Protein AF-0000000067791972 (afdb_homodimer)

InterPro domains:
  IPR014944 Toxin SymE-like [PF08845] (19-69)

Sequence (148 aa):
MAAHDSTSRNTVNKATKTERYYTVGYAPHNGRPNPPSAINLKGRWLEESGFMTGMPITVTVERGRIVIETEINLMAAHDSTSRNTVNKATKTERYYTVGYAPHNGRPNPPSAINLKGRWLEESGFMTGMPITVTVERGRIVIETEINL

Radius of gyration: 20.67 Å; Cα contacts (8 Å, |Δi|>4): 279; chains: 2; bounding box: 33×70×71 Å

Foldseek 3Di:
DPPPPCVVCCVVVPVPDDDDDDDWDFDDDVPDPDGDTHDDDDDPVCVVVPNDPPFDWDWDDDVVDIDIGGPPPD/DPPPPCVVCCVVVPVPDDDDDDDWDFDDDVPDPPGDTHDDDDDPVCVVVPNDPPFDWDWDDDVVDIDIGGPPPD

Structure (mmCIF, N/CA/C/O backbone):
data_AF-0000000067791972-model_v1
#
loop_
_entity.id
_entity.type
_entity.pdbx_description
1 polymer 'Toxin SymE-like domain-containing protein'
#
loop_
_atom_site.group_PDB
_atom_site.id
_atom_site.type_symbol
_atom_site.label_atom_id
_atom_site.label_alt_id
_atom_site.label_comp_id
_atom_site.label_asym_id
_atom_site.label_entity_id
_atom_site.label_seq_id
_atom_site.pdbx_PDB_ins_code
_atom_site.Cartn_x
_atom_site.Cartn_y
_atom_site.Cartn_z
_atom_site.occupancy
_atom_site.B_iso_or_equiv
_atom_site.auth_seq_id
_atom_site.auth_comp_id
_atom_site.auth_asym_id
_atom_site.auth_atom_id
_atom_site.pdbx_PDB_model_num
ATOM 1 N N . MET A 1 1 ? -22.953 -11.672 -50.5 1 32.06 1 MET A N 1
ATOM 2 C CA . MET A 1 1 ? -22.062 -10.711 -49.844 1 32.06 1 MET A CA 1
ATOM 3 C C . MET A 1 1 ? -22.172 -10.82 -48.312 1 32.06 1 MET A C 1
ATOM 5 O O . MET A 1 1 ? -22.984 -10.133 -47.688 1 32.06 1 MET A O 1
ATOM 9 N N . ALA A 1 2 ? -22.266 -11.992 -47.75 1 48.81 2 ALA A N 1
ATOM 10 C CA . ALA A 1 2 ? -22.484 -12.141 -46.312 1 48.81 2 ALA A CA 1
ATOM 11 C C . ALA A 1 2 ? -21.375 -11.469 -45.531 1 48.81 2 ALA A C 1
ATOM 13 O O . ALA A 1 2 ? -20.188 -11.797 -45.688 1 48.81 2 ALA A O 1
ATOM 14 N N . ALA A 1 3 ? -21.453 -10.156 -45.375 1 43.88 3 ALA A N 1
ATOM 15 C CA . ALA A 1 3 ? -20.609 -9.289 -44.562 1 43.88 3 ALA A CA 1
ATOM 16 C C . ALA A 1 3 ? -20.5 -9.836 -43.156 1 43.88 3 ALA A C 1
ATOM 18 O O . ALA A 1 3 ? -21.5 -10 -42.438 1 43.88 3 ALA A O 1
ATOM 19 N N . HIS A 1 4 ? -19.797 -10.945 -43.031 1 41.94 4 HIS A N 1
ATOM 20 C CA . HIS A 1 4 ? -19.391 -11.453 -41.719 1 41.94 4 HIS A CA 1
ATOM 21 C C . HIS A 1 4 ? -18.797 -10.344 -40.844 1 41.94 4 HIS A C 1
ATOM 23 O O . HIS A 1 4 ? -17.812 -9.703 -41.25 1 41.94 4 HIS A O 1
ATOM 29 N N . ASP A 1 5 ? -19.672 -9.453 -40.406 1 45.41 5 ASP A N 1
ATOM 30 C CA . ASP A 1 5 ? -19.266 -8.477 -39.406 1 45.41 5 ASP A CA 1
ATOM 31 C C . ASP A 1 5 ? -18.438 -9.133 -38.281 1 45.41 5 ASP A C 1
ATOM 33 O O . ASP A 1 5 ? -18.891 -10.094 -37.656 1 45.41 5 ASP A O 1
ATOM 37 N N . SER A 1 6 ? -17.172 -9.43 -38.594 1 47.38 6 SER A N 1
ATOM 38 C CA . SER A 1 6 ? -16.188 -9.75 -37.562 1 47.38 6 SER A CA 1
ATOM 39 C C . SER A 1 6 ? -16.328 -8.836 -36.344 1 47.38 6 SER A C 1
ATOM 41 O O . SER A 1 6 ? -15.938 -7.664 -36.406 1 47.38 6 SER A O 1
ATOM 43 N N . THR A 1 7 ? -17.562 -8.672 -35.812 1 46.44 7 THR A N 1
ATOM 44 C CA . THR A 1 7 ? -17.641 -7.93 -34.562 1 46.44 7 THR A CA 1
ATOM 45 C C . THR A 1 7 ? -16.5 -8.344 -33.625 1 46.44 7 THR A C 1
ATOM 47 O O . THR A 1 7 ? -16.391 -9.516 -33.281 1 46.44 7 THR A O 1
ATOM 50 N N . SER A 1 8 ? -15.273 -7.941 -33.969 1 47.5 8 SER A N 1
ATOM 51 C CA . SER A 1 8 ? -14.156 -8.039 -33.031 1 47.5 8 SER A CA 1
ATOM 52 C C . SER A 1 8 ? -14.594 -7.691 -31.609 1 47.5 8 SER A 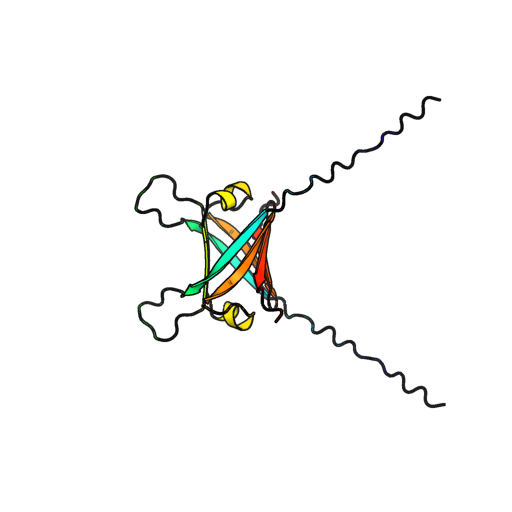C 1
ATOM 54 O O . SER A 1 8 ? -14.953 -6.551 -31.328 1 47.5 8 SER A O 1
ATOM 56 N N . ARG A 1 9 ? -15.359 -8.516 -31.016 1 42.19 9 ARG A N 1
ATOM 57 C CA . ARG A 1 9 ? -15.609 -8.398 -29.594 1 42.19 9 ARG A CA 1
ATOM 58 C C . ARG A 1 9 ? -14.336 -8.023 -28.828 1 42.19 9 ARG A C 1
ATOM 60 O O . ARG A 1 9 ? -13.367 -8.789 -28.828 1 42.19 9 ARG A O 1
ATOM 67 N N . ASN A 1 10 ? -13.773 -6.883 -29.078 1 42.34 10 ASN A N 1
ATOM 68 C CA . ASN A 1 10 ? -12.789 -6.402 -28.109 1 42.34 10 ASN A CA 1
ATOM 69 C C . ASN A 1 10 ? -13.211 -6.699 -26.672 1 42.34 10 ASN A C 1
ATOM 71 O O . ASN A 1 10 ? -14.07 -6.02 -26.125 1 42.34 10 ASN A O 1
ATOM 75 N N . THR A 1 11 ? -13.516 -7.941 -26.375 1 43.94 11 THR A N 1
ATOM 76 C CA . THR A 1 11 ? -13.625 -8.258 -24.953 1 43.94 11 THR A CA 1
ATOM 77 C C . THR A 1 11 ? -12.641 -7.418 -24.141 1 43.94 11 THR A C 1
ATOM 79 O O . THR A 1 11 ? -11.43 -7.531 -24.312 1 43.94 11 THR A O 1
ATOM 82 N N . VAL A 1 12 ? -12.82 -6.094 -24.219 1 46 12 VAL A N 1
ATOM 83 C CA . VAL A 1 12 ? -12.109 -5.324 -23.203 1 46 12 VAL A CA 1
ATOM 84 C C . VAL A 1 12 ? -11.977 -6.148 -21.922 1 46 12 VAL A C 1
ATOM 86 O O . VAL A 1 12 ? -12.977 -6.668 -21.406 1 46 12 VAL A O 1
ATOM 89 N N . ASN A 1 13 ? -11.109 -7.105 -21.859 1 49.03 13 ASN A N 1
ATOM 90 C CA . ASN A 1 13 ? -10.727 -7.699 -20.578 1 49.03 13 ASN A CA 1
ATOM 91 C C . ASN A 1 13 ? -11 -6.754 -19.422 1 49.03 13 ASN A C 1
ATOM 93 O O . ASN A 1 13 ? -10.398 -5.684 -19.328 1 49.03 13 ASN A O 1
ATOM 97 N N . LYS A 1 14 ? -12.312 -6.488 -19.25 1 55.28 14 LYS A N 1
ATOM 98 C CA . LYS A 1 14 ? -12.719 -5.715 -18.078 1 55.28 14 LYS A CA 1
ATOM 99 C C . LYS A 1 14 ? -11.844 -6.055 -16.859 1 55.28 14 LYS A C 1
ATOM 101 O O . LYS A 1 14 ? -11.914 -7.168 -16.344 1 55.28 14 LYS A O 1
ATOM 106 N N . ALA A 1 15 ? -10.727 -5.543 -16.891 1 63.03 15 ALA A N 1
ATOM 107 C CA . ALA A 1 15 ? -9.914 -5.699 -15.688 1 63.03 15 ALA A CA 1
ATOM 108 C C . ALA A 1 15 ? -10.766 -5.59 -14.422 1 63.03 15 ALA A C 1
ATOM 110 O O . ALA A 1 15 ? -11.5 -4.617 -14.242 1 63.03 15 ALA A O 1
ATOM 111 N N . THR A 1 16 ? -11.25 -6.711 -13.914 1 81.88 16 THR A N 1
ATOM 112 C CA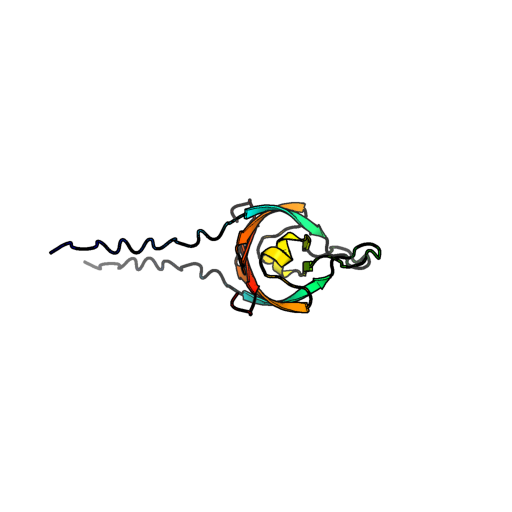 . THR A 1 16 ? -12.047 -6.785 -12.695 1 81.88 16 THR A CA 1
ATOM 113 C C . THR A 1 16 ? -11.414 -5.949 -11.586 1 81.88 16 THR A C 1
ATOM 115 O O . THR A 1 16 ? -10.258 -6.168 -11.219 1 81.88 16 THR A O 1
ATOM 118 N N . LYS A 1 17 ? -11.859 -4.75 -11.547 1 89.81 17 LYS A N 1
ATOM 119 C CA . LYS A 1 17 ? -11.445 -3.809 -10.508 1 89.81 17 LYS A CA 1
ATOM 120 C C . LYS A 1 17 ? -12.203 -4.059 -9.211 1 89.81 17 LYS A C 1
ATOM 122 O O . LYS A 1 17 ? -13.438 -4.16 -9.211 1 89.81 17 LYS A O 1
ATOM 127 N N . THR A 1 18 ? -11.453 -4.379 -8.18 1 95.31 18 THR A N 1
ATOM 128 C CA . THR A 1 18 ? -12.062 -4.547 -6.863 1 95.31 18 THR A CA 1
ATOM 129 C C . THR A 1 18 ? -11.617 -3.434 -5.914 1 95.31 18 THR A C 1
ATOM 131 O O . THR A 1 18 ? -10.484 -2.965 -5.992 1 95.31 18 THR A O 1
ATOM 134 N N . GLU A 1 19 ? -12.594 -3.066 -5.086 1 95.56 19 GLU A N 1
ATOM 135 C CA . GLU A 1 19 ? -12.297 -2.031 -4.102 1 95.56 19 GLU A CA 1
ATOM 136 C C . GLU A 1 19 ? -12.234 -2.611 -2.691 1 95.56 19 GLU A C 1
ATOM 138 O O . GLU A 1 19 ? -13.031 -3.486 -2.34 1 95.56 19 GLU A O 1
ATOM 143 N N . ARG A 1 20 ? -11.312 -2.146 -1.942 1 95.75 20 ARG A N 1
ATOM 144 C CA . ARG A 1 20 ? -11.148 -2.514 -0.539 1 95.75 20 ARG A CA 1
ATOM 145 C C . ARG A 1 20 ? -10.93 -1.278 0.328 1 95.75 20 ARG A C 1
ATOM 147 O O . ARG A 1 20 ? -10.484 -0.241 -0.164 1 95.75 20 ARG A O 1
ATOM 154 N N . TYR A 1 21 ? -11.281 -1.49 1.646 1 96 21 TYR A N 1
ATOM 155 C CA . TYR A 1 21 ? -11.18 -0.366 2.572 1 96 21 TYR A CA 1
ATOM 156 C C . TYR A 1 21 ? -10.203 -0.673 3.699 1 96 21 TYR A C 1
ATOM 158 O O . TYR A 1 21 ? -10.32 -1.699 4.371 1 96 21 TYR A O 1
ATOM 166 N N . TYR A 1 22 ? -9.305 0.256 3.832 1 96.69 22 TYR A N 1
ATOM 167 C CA . TYR A 1 22 ? -8.297 0.127 4.879 1 96.69 22 TYR A CA 1
ATOM 168 C C . TYR A 1 22 ? -8.211 1.402 5.707 1 96.69 22 TYR A C 1
ATOM 170 O O . TYR A 1 22 ? -8.883 2.393 5.41 1 96.69 22 TYR A O 1
ATOM 178 N N . THR A 1 23 ? -7.461 1.317 6.793 1 96.38 23 THR A N 1
ATOM 179 C CA . THR A 1 23 ? -7.121 2.465 7.629 1 96.38 23 THR A CA 1
ATOM 180 C C . THR A 1 23 ? -5.609 2.633 7.727 1 96.38 23 THR A C 1
ATOM 182 O O . THR A 1 23 ? -4.879 1.652 7.891 1 96.38 23 THR A O 1
ATOM 185 N N . VAL A 1 24 ? -5.23 3.857 7.574 1 96.44 24 VAL A N 1
ATOM 186 C CA . VAL A 1 24 ? -3.809 4.129 7.75 1 96.44 24 VAL A CA 1
ATOM 187 C C .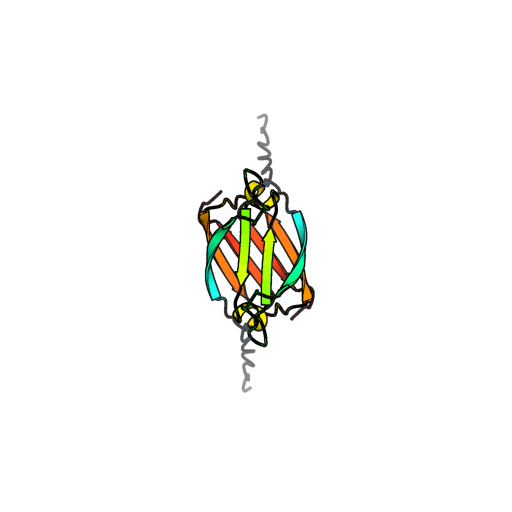 VAL A 1 24 ? -3.4 3.852 9.195 1 96.44 24 VAL A C 1
ATOM 189 O O . VAL A 1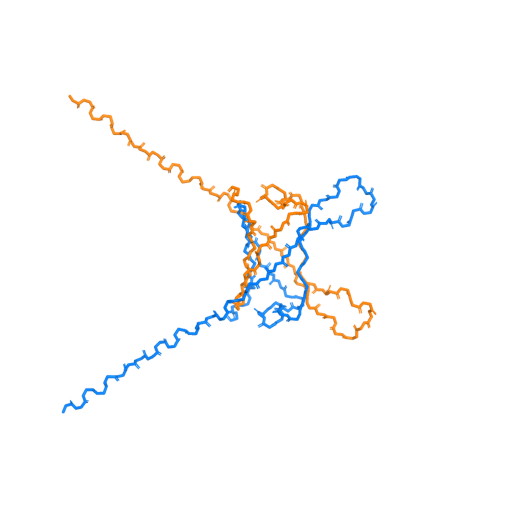 24 ? -4.035 4.344 10.133 1 96.44 24 VAL A O 1
ATOM 192 N N . GLY A 1 25 ? -2.432 3.021 9.336 1 94.38 25 GLY A N 1
ATOM 193 C CA . GLY A 1 25 ? -1.992 2.656 10.672 1 94.38 25 GLY A CA 1
ATOM 194 C C . GLY A 1 25 ? -0.716 3.359 11.094 1 94.38 25 GLY A C 1
ATOM 195 O O . GLY A 1 25 ? -0.313 4.348 10.484 1 94.38 25 GLY A O 1
ATOM 196 N N . TYR A 1 26 ? -0.191 2.809 12.242 1 90.44 26 TYR A N 1
ATOM 197 C CA . TYR A 1 26 ? 1.072 3.277 12.797 1 90.44 26 TYR A CA 1
ATOM 198 C C . TYR A 1 26 ? 2.223 2.367 12.391 1 90.44 26 TYR A C 1
ATOM 200 O O . TYR A 1 26 ? 2.074 1.143 12.359 1 90.44 26 TYR A O 1
ATOM 208 N N . ALA A 1 27 ? 3.275 3.031 11.961 1 85.12 27 ALA A N 1
ATOM 209 C CA . ALA A 1 27 ? 4.488 2.236 11.797 1 85.12 27 ALA A CA 1
ATOM 210 C C . ALA A 1 27 ? 5.105 1.9 13.156 1 85.12 27 ALA A C 1
ATOM 212 O O . ALA A 1 27 ? 5.25 2.775 14.016 1 85.12 27 ALA A O 1
ATOM 213 N N . PRO A 1 28 ? 5.238 0.633 13.438 1 76.88 28 PRO A N 1
ATOM 214 C CA . PRO A 1 28 ? 5.887 0.306 14.711 1 76.88 28 PRO A CA 1
ATOM 215 C C . PRO A 1 28 ? 7.277 0.922 14.844 1 76.88 28 PRO A C 1
ATOM 217 O O . PRO A 1 28 ? 8.062 0.888 13.891 1 76.88 28 PRO A O 1
ATOM 220 N N . HIS A 1 29 ? 7.465 1.947 15.75 1 76.88 29 HIS A N 1
ATOM 221 C CA . HIS A 1 29 ? 8.766 2.596 15.906 1 76.88 29 HIS A CA 1
ATOM 222 C C . HIS A 1 29 ? 9.328 2.361 17.312 1 76.88 29 HIS A C 1
ATOM 224 O O . HIS A 1 29 ? 9.625 3.316 18.031 1 76.88 29 HIS A O 1
ATOM 230 N N . ASN A 1 30 ? 9.492 1.184 17.609 1 74.19 30 ASN A N 1
ATOM 231 C CA . ASN A 1 30 ? 10.203 0.793 18.828 1 74.19 30 ASN A CA 1
ATOM 232 C C . ASN A 1 30 ? 9.984 1.795 19.953 1 74.19 30 ASN A C 1
ATOM 234 O O . ASN A 1 30 ? 10.922 2.162 20.656 1 74.19 30 ASN A O 1
ATOM 238 N N . GLY A 1 31 ? 8.852 2.332 20.094 1 67.69 31 GLY A N 1
ATOM 239 C CA . GLY A 1 31 ? 8.562 3.158 21.25 1 67.69 31 GLY A CA 1
ATOM 240 C C . GLY A 1 31 ? 8.82 4.633 21.016 1 67.69 31 GLY A C 1
ATOM 241 O O . GLY A 1 31 ? 8.547 5.465 21.875 1 67.69 31 GLY A O 1
ATOM 242 N N . ARG A 1 32 ? 9.547 4.898 19.859 1 74.44 32 ARG A N 1
ATOM 243 C CA . ARG A 1 32 ? 9.773 6.32 19.641 1 74.44 32 ARG A CA 1
ATOM 244 C C . ARG A 1 32 ? 8.453 7.066 19.484 1 74.44 32 ARG A C 1
ATOM 246 O O . ARG A 1 32 ? 7.469 6.504 19 1 74.44 32 ARG A O 1
ATOM 253 N N . PRO A 1 33 ? 8.539 8.375 20.172 1 77.5 33 PRO A N 1
ATOM 254 C CA . PRO A 1 33 ? 7.312 9.164 20.062 1 77.5 33 PRO A CA 1
ATOM 255 C C . PRO A 1 33 ? 7 9.594 18.641 1 77.5 33 PRO A C 1
ATOM 257 O O . PRO A 1 33 ? 7.918 9.758 17.828 1 77.5 33 PRO A O 1
ATOM 260 N N . ASN A 1 34 ? 5.871 9.422 18.141 1 82.69 34 ASN A N 1
ATOM 261 C CA . ASN A 1 34 ? 5.352 9.914 16.875 1 82.69 34 ASN A CA 1
ATOM 262 C C . ASN A 1 34 ? 5.613 8.93 15.734 1 82.69 34 ASN A C 1
ATOM 264 O O . ASN A 1 34 ? 6.355 9.234 14.797 1 82.69 34 ASN A O 1
ATOM 268 N N . PRO A 1 35 ? 5.262 7.828 15.93 1 85.5 35 PRO A N 1
ATOM 269 C CA . PRO A 1 35 ? 5.445 6.848 14.859 1 85.5 35 PRO A CA 1
ATOM 270 C C . PRO A 1 35 ? 4.906 7.332 13.516 1 85.5 35 PRO A C 1
ATOM 272 O O . PRO A 1 35 ? 3.887 8.023 13.469 1 85.5 35 PRO A O 1
ATOM 275 N N . PRO A 1 36 ? 5.648 7.156 12.453 1 90.62 36 PRO A N 1
ATOM 276 C CA . PRO A 1 36 ? 5.137 7.559 11.141 1 90.62 36 PRO A CA 1
ATOM 277 C C . PRO A 1 36 ? 3.91 6.754 10.711 1 90.62 36 PRO A C 1
ATOM 279 O O . PRO A 1 36 ? 3.602 5.723 11.32 1 90.62 36 PRO A O 1
ATOM 282 N N . SER A 1 37 ? 3.182 7.332 9.797 1 95.25 37 SER A N 1
ATOM 283 C CA . SER A 1 37 ? 2.053 6.625 9.203 1 95.25 37 SER A CA 1
ATOM 284 C C . S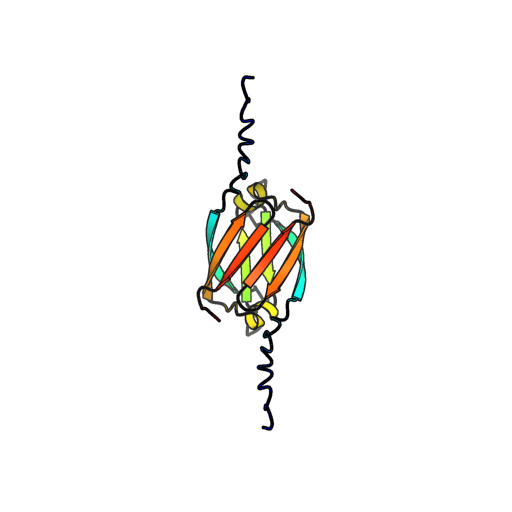ER A 1 37 ? 2.514 5.391 8.438 1 95.25 37 SER A C 1
ATOM 286 O O . SER A 1 37 ? 3.633 5.352 7.926 1 95.25 37 SER A O 1
ATOM 288 N N . ALA A 1 38 ? 1.719 4.402 8.469 1 96.38 38 ALA A N 1
ATOM 289 C CA . ALA A 1 38 ? 2.002 3.16 7.75 1 96.38 38 ALA A CA 1
ATOM 290 C C . ALA A 1 38 ? 0.747 2.623 7.066 1 96.38 38 ALA A C 1
ATOM 292 O O . ALA A 1 38 ? -0.356 2.729 7.609 1 96.38 38 ALA A O 1
ATOM 293 N N . ILE A 1 39 ? 0.929 2.088 5.875 1 96.88 39 ILE A N 1
ATOM 294 C CA . ILE A 1 39 ? -0.137 1.383 5.172 1 96.88 39 ILE A CA 1
ATOM 295 C C . ILE A 1 39 ? 0.257 -0.078 4.969 1 96.88 39 ILE A C 1
ATOM 297 O O . ILE A 1 39 ? 1.268 -0.373 4.324 1 96.88 39 ILE A O 1
ATOM 301 N N . ASN A 1 40 ? -0.496 -0.932 5.504 1 95.94 40 ASN A N 1
ATOM 302 C CA . ASN A 1 40 ? -0.236 -2.365 5.414 1 95.94 40 ASN A CA 1
ATOM 303 C C . ASN A 1 40 ? -1.322 -3.082 4.617 1 95.94 40 ASN A C 1
ATOM 305 O O . ASN A 1 40 ? -2.455 -3.215 5.082 1 95.94 40 ASN A O 1
ATOM 309 N N . LEU A 1 41 ? -0.948 -3.525 3.479 1 96.69 41 LEU A N 1
ATOM 310 C CA . LEU A 1 41 ? -1.847 -4.316 2.646 1 96.69 41 LEU A CA 1
ATOM 311 C C . LEU A 1 41 ? -1.49 -5.797 2.715 1 96.69 41 LEU A C 1
ATOM 313 O O . LEU A 1 41 ? -0.363 -6.184 2.4 1 96.69 41 LEU A O 1
ATOM 317 N N . LYS A 1 42 ? -2.436 -6.465 3.289 1 93.69 42 LYS A N 1
ATOM 318 C CA . LYS A 1 42 ? -2.191 -7.895 3.445 1 93.69 42 LYS A CA 1
ATOM 319 C C . LYS A 1 42 ? -3.416 -8.711 3.033 1 93.69 42 LYS A C 1
ATOM 321 O O . LYS A 1 42 ? -4.539 -8.391 3.43 1 93.69 42 LYS A O 1
ATOM 326 N N . GLY A 1 43 ? -3.156 -9.68 2.301 1 92.44 43 GLY A N 1
ATOM 327 C CA . GLY A 1 43 ? -4.219 -10.578 1.881 1 92.44 43 GLY A CA 1
ATOM 328 C C . GLY A 1 43 ? -3.848 -11.414 0.671 1 92.44 43 GLY A C 1
ATOM 329 O O . GLY A 1 43 ? -2.936 -11.062 -0.078 1 92.44 43 GLY A O 1
ATOM 330 N N . ARG A 1 44 ? -4.562 -12.438 0.417 1 91.56 44 ARG A N 1
ATOM 331 C CA . ARG A 1 44 ? -4.32 -13.336 -0.708 1 91.56 44 ARG A CA 1
ATOM 332 C C . ARG A 1 44 ? -4.59 -12.641 -2.035 1 91.56 44 ARG A C 1
ATOM 334 O O . ARG A 1 44 ? -3.992 -12.977 -3.057 1 91.56 44 ARG A O 1
ATOM 341 N N . TRP A 1 45 ? -5.457 -11.664 -1.935 1 94.81 45 TRP A N 1
ATOM 342 C CA . TRP A 1 45 ? -5.828 -10.93 -3.139 1 94.81 45 TRP A CA 1
ATOM 343 C C . TRP A 1 45 ? -4.609 -10.266 -3.77 1 94.81 45 TRP A C 1
ATOM 345 O O . TRP A 1 45 ? -4.598 -9.992 -4.973 1 94.81 45 TRP A O 1
ATOM 355 N N . LEU A 1 46 ? -3.594 -9.984 -3.004 1 96 46 LEU A N 1
ATOM 356 C CA . LEU A 1 46 ? -2.377 -9.383 -3.533 1 96 46 LEU A CA 1
ATOM 357 C C . LEU A 1 46 ? -1.719 -10.289 -4.562 1 96 46 LEU A C 1
ATOM 359 O O . LEU A 1 46 ? -1.357 -9.844 -5.656 1 96 46 LEU A O 1
ATOM 363 N N . GLU A 1 47 ? -1.7 -11.516 -4.289 1 93.81 47 GLU A N 1
ATOM 364 C CA . GLU A 1 47 ? -1.105 -12.484 -5.207 1 93.81 47 GLU A CA 1
ATOM 365 C C . GLU A 1 47 ? -1.954 -12.641 -6.465 1 93.81 47 GLU A C 1
ATOM 367 O O . GLU A 1 47 ? -1.422 -12.727 -7.574 1 93.81 47 GLU A O 1
ATOM 372 N N . GLU A 1 48 ? -3.242 -12.672 -6.188 1 92.31 48 GLU A N 1
ATOM 373 C CA . GLU A 1 48 ? -4.176 -12.805 -7.305 1 92.31 48 GLU A CA 1
ATOM 374 C C . GLU A 1 48 ? -4.059 -11.625 -8.266 1 92.31 48 GLU A C 1
ATOM 376 O O . GLU A 1 48 ? -4.305 -11.773 -9.469 1 92.31 48 GLU A O 1
ATOM 381 N N . SER A 1 49 ? -3.576 -10.57 -7.742 1 93.62 49 SER A N 1
ATOM 382 C CA . SER A 1 49 ? -3.471 -9.375 -8.57 1 93.62 49 SER A CA 1
ATOM 383 C C . SER A 1 49 ? -2.053 -9.195 -9.102 1 93.62 49 SER A C 1
ATOM 385 O O . SER A 1 49 ? -1.751 -8.195 -9.758 1 93.62 49 SER A O 1
ATOM 387 N N . GLY A 1 50 ? -1.185 -10.125 -8.688 1 93.88 50 GLY A N 1
ATOM 388 C CA . GLY A 1 50 ? 0.136 -10.102 -9.297 1 93.88 50 GLY A CA 1
ATOM 389 C C . GLY A 1 50 ? 1.225 -9.648 -8.344 1 93.88 50 GLY A C 1
ATOM 390 O O . GLY A 1 50 ? 2.391 -9.539 -8.727 1 93.88 50 GLY A O 1
ATOM 391 N N . PHE A 1 51 ? 0.901 -9.414 -7.191 1 96.12 51 PHE A N 1
ATOM 392 C CA . PHE A 1 51 ? 1.879 -8.984 -6.195 1 96.12 51 PHE A CA 1
ATOM 393 C C . PHE A 1 51 ? 2.354 -10.172 -5.363 1 96.12 51 PHE A C 1
ATOM 395 O O . PHE A 1 51 ? 1.755 -10.5 -4.336 1 96.12 51 PHE A O 1
ATOM 402 N N . MET A 1 52 ? 3.432 -10.68 -5.82 1 94 52 MET A N 1
ATOM 403 C CA . MET A 1 52 ? 3.967 -11.883 -5.188 1 94 52 MET A CA 1
ATOM 404 C C . MET A 1 52 ? 5.109 -11.531 -4.234 1 94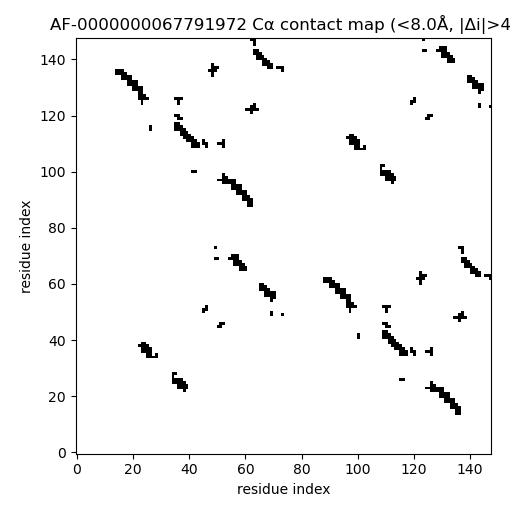 52 MET A C 1
ATOM 406 O O . MET A 1 52 ? 5.895 -10.625 -4.512 1 94 52 MET A O 1
ATOM 410 N N . THR A 1 53 ? 5.176 -12.281 -3.316 1 93.62 53 THR A N 1
ATOM 411 C CA . THR A 1 53 ? 6.227 -12.086 -2.324 1 93.62 53 THR A CA 1
ATOM 412 C C . THR A 1 53 ? 7.602 -12.109 -2.98 1 93.62 53 THR A C 1
ATOM 414 O O . THR A 1 53 ? 7.898 -12.992 -3.787 1 93.62 53 THR A O 1
ATOM 417 N N . GLY A 1 54 ? 8.414 -11.102 -2.609 1 93.56 54 GLY A N 1
ATOM 418 C CA . GLY A 1 54 ? 9.781 -11.078 -3.1 1 93.56 54 GLY A CA 1
ATOM 419 C C . GLY A 1 54 ? 9.945 -10.273 -4.375 1 93.56 54 G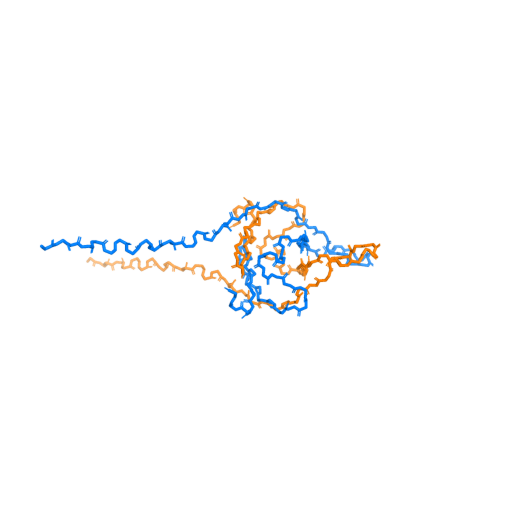LY A C 1
ATOM 420 O O . GLY A 1 54 ? 11.062 -10.008 -4.812 1 93.56 54 GLY A O 1
ATOM 421 N N . MET A 1 55 ? 8.961 -9.844 -5.012 1 93.31 55 MET A N 1
ATOM 422 C CA . MET A 1 55 ? 9.062 -9.102 -6.262 1 93.31 55 MET A CA 1
ATOM 423 C C . MET A 1 55 ? 9.156 -7.605 -6 1 93.31 55 MET A C 1
ATOM 425 O O . MET A 1 55 ? 8.539 -7.094 -5.066 1 93.31 55 MET A O 1
ATOM 429 N N . PRO A 1 56 ? 9.852 -6.969 -6.863 1 95.75 56 PRO A N 1
ATOM 430 C CA . PRO A 1 56 ? 9.922 -5.512 -6.746 1 95.75 56 PRO A CA 1
ATOM 431 C C . PRO A 1 56 ? 8.672 -4.812 -7.285 1 95.75 56 PRO A C 1
ATOM 433 O O . PRO A 1 56 ? 8.078 -5.273 -8.266 1 95.75 56 PRO A O 1
ATOM 436 N N . ILE A 1 57 ? 8.359 -3.764 -6.617 1 96.62 57 ILE A N 1
ATOM 437 C CA . ILE A 1 57 ? 7.227 -2.969 -7.07 1 96.62 57 ILE A CA 1
ATOM 438 C C . ILE A 1 57 ? 7.609 -1.49 -7.086 1 96.62 57 ILE A C 1
ATOM 440 O O . ILE A 1 57 ? 8.484 -1.059 -6.336 1 96.62 57 ILE A O 1
ATOM 444 N N . THR A 1 58 ? 6.984 -0.744 -7.984 1 97.06 58 THR A N 1
ATOM 445 C CA . THR A 1 58 ? 7.145 0.704 -8.07 1 97.06 58 THR A CA 1
ATOM 446 C C . THR A 1 58 ? 5.973 1.418 -7.402 1 97.06 58 THR A C 1
ATOM 448 O O . THR A 1 58 ? 4.812 1.114 -7.684 1 97.06 58 THR A O 1
ATOM 451 N N . VAL A 1 59 ? 6.27 2.357 -6.531 1 97.62 59 VAL A N 1
ATOM 452 C CA . VAL A 1 59 ? 5.254 3.131 -5.824 1 97.62 59 VAL A CA 1
ATOM 453 C C . VAL A 1 59 ? 5.32 4.594 -6.262 1 97.62 59 VAL A C 1
ATOM 455 O O . VAL A 1 59 ? 6.328 5.27 -6.039 1 97.62 59 VAL A O 1
ATOM 458 N N . THR A 1 60 ? 4.309 5.035 -6.938 1 97.44 60 THR A N 1
ATOM 459 C CA . THR A 1 60 ? 4.188 6.426 -7.352 1 97.44 60 THR A CA 1
ATOM 460 C C . THR A 1 60 ? 3.301 7.203 -6.383 1 97.44 60 THR A C 1
ATOM 462 O O . THR A 1 60 ? 2.148 6.832 -6.148 1 97.44 60 THR A O 1
ATOM 465 N N . VAL A 1 61 ? 3.852 8.25 -5.883 1 96.69 61 VAL A N 1
ATOM 466 C CA . VAL A 1 61 ? 3.148 8.992 -4.848 1 96.69 61 VAL A CA 1
ATOM 467 C C . VAL A 1 61 ? 2.773 10.383 -5.371 1 96.69 61 VAL A C 1
ATOM 469 O O . VAL A 1 61 ? 3.623 11.102 -5.902 1 96.69 61 VAL A O 1
ATOM 472 N N . GLU A 1 62 ? 1.566 10.648 -5.289 1 94 62 GLU A N 1
ATOM 473 C CA . GLU A 1 62 ? 1.02 11.984 -5.52 1 94 62 GLU A CA 1
ATOM 474 C C . GLU A 1 62 ? 0.162 12.445 -4.344 1 94 62 GLU A C 1
ATOM 476 O O . GLU A 1 62 ? -0.172 11.648 -3.467 1 94 62 GLU A O 1
ATOM 481 N N . ARG A 1 63 ? -0.091 13.633 -4.352 1 92.56 63 ARG A N 1
ATOM 482 C CA . ARG A 1 63 ? -0.907 14.117 -3.244 1 92.56 63 ARG A CA 1
ATOM 483 C C . ARG A 1 63 ? -2.252 13.398 -3.197 1 92.56 63 ARG A C 1
ATOM 485 O O . ARG A 1 63 ? -3.025 13.461 -4.156 1 92.56 63 ARG A O 1
ATOM 492 N N . GLY A 1 64 ? -2.521 12.711 -2.129 1 94.12 64 GLY A N 1
ATOM 493 C CA . GLY A 1 64 ? -3.789 12.039 -1.898 1 94.12 64 GLY A CA 1
ATOM 494 C C . GLY A 1 64 ? -3.93 10.75 -2.682 1 94.12 64 GLY A C 1
ATOM 495 O O . GLY A 1 64 ? -5.016 10.164 -2.742 1 94.12 64 GLY A O 1
ATOM 496 N N . ARG A 1 65 ? -2.818 10.359 -3.307 1 96.38 65 ARG A N 1
ATOM 497 C CA . ARG A 1 65 ? -2.928 9.188 -4.168 1 96.38 65 ARG A CA 1
ATOM 498 C C . ARG A 1 65 ? -1.601 8.438 -4.242 1 96.38 65 ARG A C 1
ATOM 500 O O . ARG A 1 65 ? -0.54 9.055 -4.363 1 96.38 65 ARG A O 1
ATOM 507 N N . ILE A 1 66 ? -1.647 7.148 -4.184 1 97.12 66 ILE A N 1
ATOM 508 C CA . ILE A 1 66 ? -0.502 6.262 -4.352 1 97.12 66 ILE A CA 1
ATOM 509 C C . ILE A 1 66 ? -0.839 5.176 -5.371 1 97.12 66 ILE A C 1
ATOM 511 O O . ILE A 1 66 ? -1.895 4.543 -5.289 1 97.12 66 ILE A O 1
ATOM 515 N N . VAL A 1 67 ? 0.041 5.008 -6.254 1 97.62 67 VAL A N 1
ATOM 516 C CA . VAL A 1 67 ? -0.126 3.945 -7.238 1 97.62 67 VAL A CA 1
ATOM 517 C C . VAL A 1 67 ? 0.996 2.92 -7.09 1 97.62 67 VAL A C 1
ATOM 519 O O . VAL A 1 67 ? 2.176 3.277 -7.086 1 97.62 67 VAL A O 1
ATOM 522 N N . ILE A 1 68 ? 0.624 1.69 -6.977 1 97.75 68 ILE A N 1
ATOM 523 C CA . ILE A 1 68 ? 1.577 0.595 -6.848 1 97.75 68 ILE A CA 1
ATOM 524 C C . ILE A 1 68 ? 1.504 -0.303 -8.078 1 97.75 68 ILE A C 1
ATOM 526 O O . ILE A 1 68 ? 0.429 -0.792 -8.438 1 97.75 68 ILE A O 1
ATOM 530 N N . GLU A 1 69 ? 2.625 -0.523 -8.68 1 96.81 69 GLU A N 1
ATOM 531 C CA . GLU A 1 69 ? 2.664 -1.328 -9.891 1 96.81 69 GLU A CA 1
ATOM 532 C C . GLU A 1 69 ? 3.793 -2.354 -9.844 1 96.81 69 GLU A C 1
ATOM 534 O O . GLU A 1 69 ? 4.859 -2.082 -9.289 1 96.81 69 GLU A O 1
ATOM 539 N N . THR A 1 70 ? 3.461 -3.48 -10.414 1 93.88 70 THR A N 1
ATOM 540 C CA . THR A 1 70 ? 4.5 -4.5 -10.516 1 93.88 70 THR A CA 1
ATOM 541 C C . THR A 1 70 ? 5.371 -4.262 -11.742 1 93.88 70 THR A C 1
ATOM 543 O O . THR A 1 70 ? 4.918 -3.678 -12.734 1 93.88 70 THR A O 1
ATOM 546 N N . GLU A 1 71 ? 6.641 -4.434 -11.586 1 80.94 71 GLU A N 1
ATOM 547 C CA . GLU A 1 71 ? 7.555 -4.246 -12.711 1 80.94 71 GLU A CA 1
ATOM 548 C C . GLU A 1 71 ? 7.336 -5.309 -13.781 1 80.94 71 GLU A C 1
ATOM 550 O O . GLU A 1 71 ? 7.715 -5.117 -14.938 1 80.94 71 GLU A O 1
ATOM 555 N N . ILE A 1 72 ? 6.703 -6.395 -13.305 1 72 72 ILE A N 1
ATOM 556 C CA . ILE A 1 72 ? 6.488 -7.449 -14.289 1 72 72 ILE A CA 1
ATOM 557 C C . ILE A 1 72 ? 5.172 -7.203 -15.031 1 72 72 ILE A C 1
ATOM 559 O O . ILE A 1 72 ? 4.148 -6.91 -14.406 1 72 72 ILE A O 1
ATOM 563 N N . ASN A 1 73 ? 5.195 -6.664 -16.172 1 61.22 73 ASN A N 1
ATOM 564 C CA . ASN A 1 73 ? 3.982 -6.543 -16.969 1 61.22 73 ASN A CA 1
ATOM 565 C C . ASN A 1 73 ? 3.145 -7.816 -16.922 1 61.22 73 ASN A C 1
ATOM 567 O O . ASN A 1 73 ? 3.607 -8.883 -17.328 1 61.22 73 ASN A O 1
ATOM 571 N N . LEU A 1 74 ? 2.393 -7.898 -15.867 1 53 74 LEU A N 1
ATOM 572 C CA . LEU A 1 74 ? 1.513 -9.062 -15.883 1 53 74 LEU A CA 1
ATOM 573 C C . LEU A 1 74 ? 0.389 -8.875 -16.906 1 53 74 LEU A C 1
ATOM 575 O O . LEU A 1 74 ? -0.102 -7.762 -17.094 1 53 74 LEU A O 1
ATOM 579 N N . MET B 1 1 ? -6.645 49.188 -27.234 1 33.47 1 MET B N 1
ATOM 580 C CA . MET B 1 1 ? -7.297 48 -26.672 1 33.47 1 MET B CA 1
ATOM 581 C C . MET B 1 1 ? -6.266 46.969 -26.203 1 33.47 1 MET B C 1
ATOM 583 O O . MET B 1 1 ? -5.613 46.344 -27.016 1 33.47 1 MET B O 1
ATOM 587 N N . ALA B 1 2 ? -5.523 47.281 -25.109 1 49.66 2 ALA B N 1
ATOM 588 C CA . ALA B 1 2 ? -4.465 46.469 -24.5 1 49.66 2 ALA B CA 1
ATOM 589 C C . ALA B 1 2 ? -4.996 45.094 -24.109 1 49.66 2 ALA B C 1
ATOM 591 O O . ALA B 1 2 ? -5.887 44.969 -23.266 1 49.66 2 ALA B O 1
ATOM 592 N N . ALA B 1 3 ? -5.293 44.25 -25.062 1 44.44 3 ALA B N 1
ATOM 593 C CA . ALA B 1 3 ? -5.742 42.875 -24.844 1 44.44 3 ALA B CA 1
ATOM 594 C C . ALA B 1 3 ? -4.824 42.156 -23.875 1 44.44 3 ALA B C 1
ATOM 596 O O . ALA B 1 3 ? -3.613 42.062 -24.078 1 44.44 3 ALA B O 1
ATOM 597 N N . HIS B 1 4 ? -4.996 42.5 -22.578 1 41.03 4 HIS B N 1
ATOM 598 C CA . HIS B 1 4 ? -4.406 41.781 -21.453 1 41.03 4 HIS B CA 1
ATOM 599 C C . HIS B 1 4 ? -4.598 40.281 -21.609 1 41.03 4 HIS B C 1
ATOM 601 O O . HIS B 1 4 ? -5.727 39.812 -21.734 1 41.03 4 HIS B O 1
ATOM 607 N N . ASP B 1 5 ? -3.814 39.688 -22.5 1 45.56 5 ASP B N 1
ATOM 608 C CA . ASP B 1 5 ? -3.754 38.219 -22.578 1 45.56 5 ASP B CA 1
ATOM 609 C C . ASP B 1 5 ? -3.648 37.594 -21.188 1 45.56 5 ASP B C 1
ATOM 611 O O . ASP B 1 5 ? -2.725 37.906 -20.438 1 45.56 5 ASP B O 1
ATOM 615 N N . SER B 1 6 ? -4.758 37.625 -20.422 1 47.31 6 SER B N 1
ATOM 616 C CA . SER B 1 6 ? -4.871 36.812 -19.219 1 47.31 6 SER B CA 1
ATOM 617 C C . SER B 1 6 ? -4.305 35.406 -19.422 1 47.31 6 SER B C 1
ATOM 619 O O . SER B 1 6 ? -4.938 34.562 -20.062 1 47.31 6 SER B O 1
ATOM 621 N N . THR B 1 7 ? -3.094 35.312 -20 1 45.72 7 THR B N 1
ATOM 622 C CA . THR B 1 7 ? -2.523 33.969 -20.016 1 45.72 7 THR B CA 1
ATOM 623 C C . THR B 1 7 ? -2.754 33.25 -18.688 1 45.72 7 THR B C 1
ATOM 625 O O . THR B 1 7 ? -2.303 33.75 -17.641 1 45.72 7 THR B O 1
ATOM 628 N N . SER B 1 8 ? -4 32.875 -18.406 1 47.69 8 SER B N 1
ATOM 629 C CA . SER B 1 8 ? -4.312 31.984 -17.297 1 47.69 8 SER B CA 1
ATOM 630 C C . SER B 1 8 ? -3.26 30.891 -17.172 1 47.69 8 SER B C 1
ATOM 632 O O . SER B 1 8 ? -3.111 30.047 -18.062 1 47.69 8 SER B O 1
ATOM 634 N N . ARG B 1 9 ? -2.104 31.234 -16.734 1 41.44 9 ARG B N 1
ATOM 635 C CA . ARG B 1 9 ? -1.122 30.234 -16.328 1 41.44 9 ARG B CA 1
ATOM 636 C C . ARG B 1 9 ? -1.784 29.094 -15.555 1 41.44 9 ARG B C 1
ATOM 638 O O . ARG B 1 9 ? -2.357 29.328 -14.492 1 41.44 9 ARG B O 1
ATOM 645 N N . ASN B 1 10 ? -2.625 28.328 -16.188 1 42.44 10 ASN B N 1
ATOM 646 C CA . ASN B 1 10 ? -2.988 27.062 -15.547 1 42.44 10 ASN B CA 1
ATOM 647 C C . ASN B 1 10 ? -1.784 26.406 -14.883 1 42.44 10 ASN B C 1
ATOM 649 O O . ASN B 1 10 ? -0.936 25.828 -15.555 1 42.44 10 ASN B O 1
ATOM 653 N N . THR B 1 11 ? -1.075 27.125 -14.016 1 43.94 11 THR B N 1
ATOM 654 C CA . THR B 1 11 ? -0.132 26.391 -13.18 1 43.94 11 THR B CA 1
ATOM 655 C C . THR B 1 11 ? -0.665 25 -12.852 1 43.94 11 THR B C 1
ATOM 657 O O . THR B 1 11 ? -1.695 24.859 -12.195 1 43.94 11 THR B O 1
ATOM 660 N N . VAL B 1 12 ? -0.883 24.234 -13.922 1 44.78 12 VAL B N 1
ATOM 661 C CA . VAL B 1 12 ? -1.075 22.812 -13.602 1 44.78 12 VAL B CA 1
ATOM 662 C C . VAL B 1 12 ? -0.272 22.453 -12.352 1 44.78 12 VAL B C 1
ATOM 664 O O . VAL B 1 12 ? 0.931 22.719 -12.281 1 44.78 12 VAL B O 1
ATOM 667 N N . ASN B 1 13 ? -0.698 22.844 -11.172 1 48.12 13 ASN B N 1
ATOM 668 C CA . ASN B 1 13 ? -0.146 22.25 -9.961 1 48.12 13 ASN B CA 1
ATOM 669 C C . ASN B 1 13 ? 0.477 20.875 -10.234 1 48.12 13 ASN B C 1
ATOM 671 O O . ASN B 1 13 ? -0.224 19.938 -10.602 1 48.12 13 ASN B O 1
ATOM 675 N N . LYS B 1 14 ? 1.556 20.922 -11.055 1 54.88 14 LYS B N 1
ATOM 676 C CA . LYS B 1 14 ? 2.332 19.703 -11.266 1 54.88 14 LYS B CA 1
ATOM 677 C C . LYS B 1 14 ? 2.383 18.859 -9.992 1 54.88 14 LYS B C 1
ATOM 679 O O . LYS B 1 14 ? 3.012 19.25 -9.008 1 54.88 14 LYS B O 1
ATOM 684 N N . ALA B 1 15 ? 1.325 18.266 -9.734 1 62.62 15 ALA B N 1
ATOM 685 C CA . ALA B 1 15 ? 1.36 17.344 -8.609 1 62.62 15 ALA B CA 1
ATOM 686 C C . ALA B 1 15 ? 2.693 16.594 -8.555 1 62.62 15 ALA B C 1
ATOM 688 O O . ALA B 1 15 ? 3.131 16.016 -9.555 1 62.62 15 ALA B O 1
ATOM 689 N N . THR B 1 16 ? 3.652 17.109 -7.797 1 82 16 THR B N 1
ATOM 690 C CA . THR B 1 16 ? 4.965 16.5 -7.594 1 82 16 THR B CA 1
ATOM 691 C C . THR B 1 16 ? 4.836 15 -7.34 1 82 16 THR B C 1
ATOM 693 O O . THR B 1 16 ? 4.18 14.578 -6.387 1 82 16 THR B O 1
ATOM 696 N N . LYS B 1 17 ? 4.902 14.312 -8.414 1 89.81 17 LYS B N 1
ATOM 697 C CA . LYS B 1 17 ? 4.891 12.852 -8.383 1 89.81 17 LYS B CA 1
ATOM 698 C C . LYS B 1 17 ? 6.262 12.297 -8.016 1 89.81 17 LYS B C 1
ATOM 700 O O . LYS B 1 17 ? 7.273 12.695 -8.609 1 89.81 17 LYS B O 1
ATOM 705 N N . THR B 1 18 ? 6.297 11.578 -6.914 1 95.31 18 THR B N 1
ATOM 706 C CA . THR B 1 18 ? 7.535 10.914 -6.523 1 95.31 18 THR B CA 1
ATOM 707 C C . THR B 1 18 ? 7.406 9.398 -6.648 1 95.31 18 THR B C 1
ATOM 709 O O . THR B 1 18 ? 6.336 8.844 -6.387 1 95.31 18 THR B O 1
ATOM 712 N N . GLU B 1 19 ? 8.523 8.836 -7.082 1 95.56 19 GLU B N 1
ATOM 713 C CA . GLU B 1 19 ? 8.547 7.379 -7.215 1 95.56 19 GLU B CA 1
ATOM 714 C C . GLU B 1 19 ? 9.414 6.742 -6.133 1 95.56 19 GLU B C 1
ATOM 716 O O . GLU B 1 19 ? 10.469 7.277 -5.781 1 95.56 19 GLU B O 1
ATOM 721 N N . ARG B 1 20 ? 8.961 5.66 -5.633 1 95.69 20 ARG B N 1
ATOM 722 C CA . ARG B 1 20 ? 9.688 4.859 -4.652 1 95.69 20 ARG B CA 1
ATOM 723 C C . ARG B 1 20 ? 9.648 3.379 -5.016 1 95.69 20 ARG B C 1
ATOM 725 O O . ARG B 1 20 ? 8.75 2.934 -5.734 1 95.69 20 ARG B O 1
ATOM 732 N N . TYR B 1 21 ? 10.68 2.676 -4.461 1 96.06 21 TYR B N 1
ATOM 733 C CA . TYR B 1 21 ? 10.797 1.259 -4.785 1 96.06 21 TYR B CA 1
ATOM 734 C C . TYR B 1 21 ? 10.695 0.403 -3.529 1 96.06 21 TYR B C 1
ATOM 736 O O . TYR B 1 21 ? 11.422 0.633 -2.555 1 96.06 21 TYR B O 1
ATOM 744 N N . TYR B 1 22 ? 9.82 -0.525 -3.643 1 96.69 22 TYR B N 1
ATOM 745 C CA . TYR B 1 22 ? 9.609 -1.45 -2.535 1 96.69 22 TYR B CA 1
ATOM 746 C C . TYR B 1 22 ? 9.648 -2.896 -3.016 1 96.69 22 TYR B C 1
ATOM 748 O O . TYR B 1 22 ? 9.766 -3.154 -4.215 1 96.69 22 TYR B O 1
ATOM 756 N N . THR B 1 23 ? 9.656 -3.807 -2.07 1 96.38 23 THR B N 1
ATOM 757 C CA . THR B 1 23 ? 9.531 -5.238 -2.324 1 96.38 23 THR B CA 1
ATOM 758 C C . THR B 1 23 ? 8.328 -5.816 -1.584 1 96.38 23 THR B C 1
ATOM 760 O O . THR B 1 23 ? 8.094 -5.484 -0.421 1 96.38 23 THR B O 1
ATOM 763 N N . VAL B 1 24 ? 7.625 -6.625 -2.316 1 96.38 24 VAL B N 1
ATOM 764 C CA . VAL B 1 24 ? 6.508 -7.301 -1.664 1 96.38 24 VAL B CA 1
ATOM 765 C C . VAL B 1 24 ? 7.035 -8.25 -0.594 1 96.38 24 VAL B C 1
ATOM 767 O O . VAL B 1 24 ? 7.918 -9.07 -0.863 1 96.38 24 VAL B O 1
ATOM 770 N N . GLY B 1 25 ? 6.562 -8.062 0.583 1 94.44 25 GLY B N 1
ATOM 771 C CA . GLY B 1 25 ? 7.027 -8.891 1.685 1 94.44 25 GLY B CA 1
ATOM 772 C C . GLY B 1 25 ? 6.047 -9.984 2.064 1 94.44 25 GLY B C 1
ATOM 773 O O . GLY B 1 25 ? 5.129 -10.297 1.302 1 94.44 25 GLY B O 1
ATOM 774 N N . TYR B 1 26 ? 6.387 -10.57 3.238 1 90.56 26 TYR B N 1
ATOM 775 C CA . TYR B 1 26 ? 5.551 -11.602 3.844 1 90.56 26 TYR B CA 1
ATOM 776 C C . TYR B 1 26 ? 4.652 -11.008 4.922 1 90.56 26 TYR B C 1
ATOM 778 O O . TYR B 1 26 ? 5.082 -10.148 5.695 1 90.56 26 TYR B O 1
ATOM 786 N N . ALA B 1 27 ? 3.404 -11.422 4.844 1 85.31 27 ALA B N 1
ATOM 787 C CA . ALA B 1 27 ? 2.557 -11.094 5.988 1 85.31 27 ALA B CA 1
ATOM 788 C C . ALA B 1 27 ? 2.875 -12 7.176 1 85.31 27 ALA B C 1
ATOM 790 O O . ALA B 1 27 ? 2.986 -13.219 7.031 1 85.31 27 ALA B O 1
ATOM 791 N N . PRO B 1 28 ? 3.229 -11.406 8.273 1 76.94 28 PRO B N 1
ATOM 792 C CA . PRO B 1 28 ? 3.479 -12.266 9.438 1 76.94 28 PRO B CA 1
ATOM 793 C C . PRO B 1 28 ? 2.273 -13.125 9.797 1 76.94 28 PRO B C 1
ATOM 795 O O . PRO B 1 28 ? 1.141 -12.641 9.82 1 76.94 28 PRO B O 1
ATOM 798 N N . HIS B 1 29 ? 2.334 -14.469 9.578 1 77 29 HIS B N 1
ATOM 799 C CA . HIS B 1 29 ? 1.219 -15.359 9.883 1 77 29 HIS B CA 1
ATOM 800 C C . HIS B 1 29 ? 1.583 -16.344 10.992 1 77 29 HIS B C 1
ATOM 802 O O . HIS B 1 29 ? 1.496 -17.547 10.805 1 77 29 HIS B O 1
ATOM 808 N N . ASN B 1 30 ? 1.927 -15.82 12.07 1 75.06 30 ASN B N 1
ATOM 809 C CA . ASN B 1 30 ? 2.113 -16.609 13.281 1 75.06 30 ASN B CA 1
ATOM 810 C C . ASN B 1 30 ? 2.639 -18 12.961 1 75.06 30 ASN B C 1
ATOM 812 O O . ASN B 1 30 ? 2.176 -19 13.539 1 75.06 30 ASN B O 1
ATOM 816 N N . GLY B 1 31 ? 3.465 -18.172 12.008 1 67.88 31 GLY B N 1
ATOM 817 C CA . GLY B 1 31 ? 4.113 -19.453 11.797 1 67.88 31 GLY B CA 1
ATOM 818 C C . GLY B 1 31 ? 3.391 -20.312 10.781 1 67.88 31 GLY B C 1
ATOM 819 O O . GLY B 1 31 ? 3.855 -21.406 10.445 1 67.88 31 GLY B O 1
ATOM 820 N N . ARG B 1 32 ? 2.123 -19.875 10.461 1 74.25 32 ARG B N 1
ATOM 821 C CA . ARG B 1 32 ? 1.441 -20.703 9.477 1 74.25 32 ARG B CA 1
ATOM 822 C C . ARG B 1 32 ? 2.223 -20.75 8.172 1 74.25 32 ARG B C 1
ATOM 824 O O . ARG B 1 32 ? 2.889 -19.781 7.801 1 74.25 32 ARG B O 1
ATOM 831 N N . PRO B 1 33 ? 2.168 -22.109 7.609 1 77.06 33 PRO B N 1
ATOM 832 C CA . PRO B 1 33 ? 2.885 -22.25 6.34 1 77.06 33 PRO B CA 1
ATOM 833 C C . PRO B 1 33 ? 2.254 -21.438 5.211 1 77.06 33 PRO B C 1
ATOM 835 O O . PRO B 1 33 ? 1.039 -21.219 5.207 1 77.06 33 PRO B O 1
ATOM 838 N N . ASN B 1 34 ? 2.912 -20.656 4.5 1 82.38 34 ASN B N 1
ATOM 839 C CA . ASN B 1 34 ? 2.514 -19.953 3.291 1 82.38 34 ASN B CA 1
ATOM 840 C C . ASN B 1 34 ? 1.965 -18.562 3.613 1 82.38 34 ASN B C 1
ATOM 842 O O . ASN B 1 34 ? 0.787 -18.281 3.379 1 82.38 34 ASN B O 1
ATOM 846 N N . PRO B 1 35 ? 2.668 -17.891 4.281 1 85.31 35 PRO B N 1
ATOM 847 C CA . PRO B 1 35 ? 2.207 -16.531 4.594 1 85.31 35 PRO B CA 1
ATOM 848 C C . PRO B 1 35 ? 1.792 -15.75 3.348 1 85.31 35 PRO B C 1
ATOM 850 O O . PRO B 1 35 ? 2.404 -15.898 2.287 1 85.31 35 PRO B O 1
ATOM 853 N N . PRO B 1 36 ? 0.674 -15.07 3.395 1 90.44 36 PRO B N 1
ATOM 854 C CA . PRO B 1 36 ? 0.274 -14.266 2.238 1 90.44 36 PRO B CA 1
ATOM 855 C C . PRO B 1 36 ? 1.24 -13.117 1.959 1 90.44 36 PRO B C 1
ATOM 857 O O . PRO B 1 36 ? 2.084 -12.797 2.801 1 90.44 36 PRO B O 1
ATOM 860 N N . SER B 1 37 ? 1.188 -12.664 0.743 1 95.19 37 SER B N 1
ATOM 861 C CA . SER B 1 37 ? 1.959 -11.484 0.37 1 95.19 37 SER B CA 1
ATOM 862 C C . SER B 1 37 ? 1.506 -10.258 1.154 1 95.19 37 SER B C 1
ATOM 864 O O . SER B 1 37 ? 0.344 -10.164 1.556 1 95.19 37 SER B O 1
ATOM 866 N N . ALA B 1 38 ? 2.412 -9.422 1.442 1 96.38 38 ALA B N 1
ATOM 867 C CA . ALA B 1 38 ? 2.123 -8.18 2.148 1 96.38 38 ALA B CA 1
ATOM 868 C C . ALA B 1 38 ? 2.902 -7.016 1.547 1 96.38 38 ALA B C 1
ATOM 870 O O . ALA B 1 38 ? 4.051 -7.18 1.123 1 96.38 38 ALA B O 1
ATOM 871 N N . ILE B 1 39 ? 2.262 -5.875 1.481 1 96.88 39 ILE B N 1
ATOM 872 C CA . ILE B 1 39 ? 2.92 -4.633 1.089 1 96.88 39 ILE B CA 1
ATOM 873 C C . ILE B 1 39 ? 2.883 -3.641 2.248 1 96.88 39 ILE B C 1
ATOM 875 O O . ILE B 1 39 ? 1.807 -3.262 2.715 1 96.88 39 ILE B O 1
ATOM 879 N N . ASN B 1 40 ? 3.994 -3.26 2.699 1 95.94 40 ASN B N 1
ATOM 880 C CA . ASN B 1 40 ? 4.117 -2.332 3.818 1 95.94 40 ASN B CA 1
ATOM 881 C C . ASN B 1 40 ? 4.746 -1.011 3.387 1 95.94 40 ASN B C 1
ATOM 883 O O . ASN B 1 40 ? 5.938 -0.958 3.078 1 95.94 40 ASN B O 1
ATOM 887 N N . LEU B 1 41 ? 3.949 -0.018 3.389 1 96.62 41 LEU B N 1
ATOM 888 C CA . LEU B 1 41 ? 4.426 1.329 3.092 1 96.62 41 LEU B CA 1
ATOM 889 C C . LEU B 1 41 ? 4.566 2.148 4.371 1 96.62 41 LEU B C 1
ATOM 891 O O . LEU B 1 41 ? 3.598 2.326 5.109 1 96.62 41 LEU B O 1
ATOM 895 N N . LYS B 1 42 ? 5.816 2.422 4.605 1 93.69 42 LYS B N 1
ATOM 896 C CA . LYS B 1 42 ? 6.082 3.172 5.832 1 93.69 42 LYS B CA 1
ATOM 897 C C . LYS B 1 42 ? 7.055 4.32 5.574 1 93.69 42 LYS B C 1
ATOM 899 O O . LYS B 1 42 ? 8.094 4.129 4.934 1 93.69 42 LYS B O 1
ATOM 904 N N . GLY B 1 43 ? 6.695 5.406 6.078 1 92.56 43 GLY B N 1
ATOM 905 C CA . GLY B 1 43 ? 7.559 6.57 5.969 1 92.56 43 GLY B CA 1
ATOM 906 C C . GLY B 1 43 ? 6.828 7.879 6.207 1 92.56 43 GLY B C 1
ATOM 907 O O . GLY B 1 43 ? 5.602 7.938 6.113 1 92.56 43 GLY B O 1
ATOM 908 N N . ARG B 1 44 ? 7.539 8.922 6.438 1 91.75 44 ARG B N 1
ATOM 909 C CA . ARG B 1 44 ? 6.977 10.25 6.691 1 91.75 44 ARG B CA 1
ATOM 910 C C . ARG B 1 44 ? 6.301 10.805 5.441 1 91.75 44 ARG B C 1
ATOM 912 O O . ARG B 1 44 ? 5.363 11.594 5.539 1 91.75 44 ARG B O 1
ATOM 919 N N . TRP B 1 45 ? 6.805 10.32 4.32 1 94.75 45 TRP B N 1
ATOM 920 C CA . TRP B 1 45 ? 6.266 10.797 3.047 1 94.75 45 TRP B CA 1
ATOM 921 C C . TRP B 1 45 ? 4.773 10.5 2.943 1 94.75 45 TRP B C 1
ATOM 923 O O . TRP B 1 45 ? 4.047 11.172 2.211 1 94.75 45 TRP B O 1
ATOM 933 N N . LEU B 1 46 ? 4.293 9.508 3.646 1 96 46 LEU B N 1
ATOM 934 C CA . LEU B 1 46 ? 2.871 9.172 3.627 1 96 46 LEU B CA 1
ATOM 935 C C . LEU B 1 46 ? 2.031 10.328 4.16 1 96 46 LEU B C 1
ATOM 937 O O . LEU B 1 46 ? 1.037 10.719 3.541 1 96 46 LEU B O 1
ATOM 941 N N . GLU B 1 47 ? 2.494 10.922 5.176 1 93.81 47 GLU B N 1
ATOM 942 C CA . GLU B 1 47 ? 1.779 12.055 5.758 1 93.81 47 GLU B CA 1
ATOM 943 C C . GLU B 1 47 ? 1.828 13.273 4.84 1 93.81 47 GLU B C 1
ATOM 945 O O . GLU B 1 47 ? 0.828 13.977 4.68 1 93.81 47 GLU B O 1
ATOM 950 N N . GLU B 1 48 ? 3.016 13.445 4.293 1 92.25 48 GLU B N 1
ATOM 951 C CA . GLU B 1 48 ? 3.201 14.562 3.381 1 92.25 48 GLU B CA 1
ATOM 952 C C . GLU B 1 48 ? 2.279 14.453 2.17 1 92.25 48 GLU B C 1
ATOM 954 O O . GLU B 1 48 ? 1.873 15.461 1.593 1 92.25 48 GLU B O 1
ATOM 959 N N . SER B 1 49 ? 1.895 13.273 1.915 1 93.69 49 SER B N 1
ATOM 960 C CA . SER B 1 49 ? 1.049 13.055 0.746 1 93.69 49 SER B CA 1
ATOM 961 C C . SER B 1 49 ? -0.421 12.945 1.139 1 93.69 49 SER B C 1
ATOM 963 O O . SER B 1 49 ? -1.277 12.688 0.291 1 93.69 49 SER B O 1
ATOM 965 N N . GLY B 1 50 ? -0.653 12.984 2.447 1 93.81 50 GLY B N 1
ATOM 966 C CA . GLY B 1 50 ? -2.045 13.055 2.863 1 93.81 50 GLY B CA 1
ATOM 967 C C . GLY B 1 50 ? -2.525 11.805 3.564 1 93.81 50 GLY B C 1
ATOM 968 O O . GLY B 1 50 ? -3.697 11.703 3.936 1 93.81 50 GLY B O 1
ATOM 969 N N . PHE B 1 51 ? -1.716 10.93 3.721 1 96.12 51 PHE B N 1
ATOM 970 C CA . PHE B 1 51 ? -2.076 9.695 4.402 1 96.12 51 PHE B CA 1
ATOM 971 C C . PHE B 1 51 ? -1.692 9.75 5.875 1 96.12 51 PHE B C 1
ATOM 973 O O . PHE B 1 51 ? -0.572 9.398 6.246 1 96.12 51 PHE B O 1
ATOM 980 N N . MET B 1 52 ? -2.682 10.102 6.625 1 93.81 52 MET B N 1
ATOM 981 C CA . MET B 1 52 ? -2.457 10.289 8.055 1 93.81 52 MET B CA 1
ATOM 982 C C . MET B 1 52 ? -2.949 9.086 8.852 1 93.81 52 MET B C 1
ATOM 984 O O . MET B 1 52 ? -3.969 8.484 8.508 1 93.81 52 MET B O 1
ATOM 988 N N . THR B 1 53 ? -2.307 8.914 9.844 1 93.69 53 THR B N 1
ATOM 989 C CA . THR B 1 53 ? -2.664 7.801 10.719 1 93.69 53 THR B CA 1
ATOM 990 C C . THR B 1 53 ? -4.113 7.918 11.18 1 93.69 53 THR B C 1
ATOM 992 O O . THR B 1 53 ? -4.551 8.984 11.609 1 93.69 53 THR B O 1
ATOM 995 N N . GLY B 1 54 ? -4.848 6.762 11.062 1 93.56 54 GLY B N 1
ATOM 996 C CA . GLY B 1 54 ? -6.215 6.734 11.562 1 93.56 54 GLY B CA 1
ATOM 997 C C . GLY B 1 54 ? -7.246 7.078 10.508 1 93.56 54 GLY B C 1
ATOM 998 O O . GLY B 1 54 ? -8.445 6.918 10.727 1 93.56 54 GLY B O 1
ATOM 999 N N . MET B 1 55 ? -6.914 7.516 9.391 1 93.5 55 MET B N 1
ATOM 1000 C CA . MET B 1 55 ? -7.867 7.895 8.352 1 93.5 55 MET B CA 1
ATOM 1001 C C . MET B 1 55 ? -8.195 6.707 7.453 1 93.5 55 MET B C 1
ATOM 1003 O O . MET B 1 55 ? -7.328 5.875 7.176 1 93.5 55 MET B O 1
ATOM 1007 N N . PRO B 1 56 ? -9.375 6.719 6.965 1 95.75 56 PRO B N 1
ATOM 1008 C CA . PRO B 1 56 ? -9.75 5.664 6.016 1 95.75 56 PRO B CA 1
ATOM 1009 C C . PRO B 1 56 ? -9.219 5.922 4.609 1 95.75 56 PRO B C 1
ATOM 1011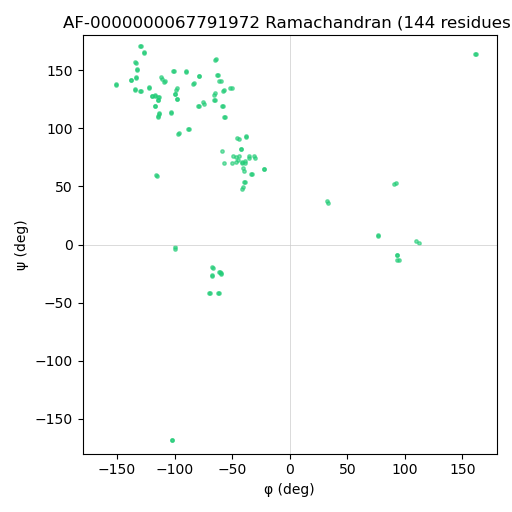 O O . PRO B 1 56 ? -9.141 7.074 4.176 1 95.75 56 PRO B O 1
ATOM 1014 N N . ILE B 1 57 ? -8.891 4.855 4.004 1 96.62 57 ILE B N 1
ATOM 1015 C CA . ILE B 1 57 ? -8.43 4.957 2.621 1 96.62 57 ILE B CA 1
ATOM 1016 C C . ILE B 1 57 ? -9.133 3.908 1.765 1 96.62 57 ILE B C 1
ATOM 1018 O O . ILE B 1 57 ? -9.539 2.859 2.27 1 96.62 57 ILE B O 1
ATOM 1022 N N . THR B 1 58 ? -9.32 4.215 0.486 1 97.12 58 THR B N 1
ATOM 1023 C CA . THR B 1 58 ? -9.875 3.293 -0.499 1 97.12 58 THR B CA 1
ATOM 1024 C C . THR B 1 58 ? -8.766 2.664 -1.337 1 97.12 58 THR B C 1
ATOM 1026 O O . THR B 1 58 ? -7.906 3.371 -1.87 1 97.12 58 THR B O 1
ATOM 1029 N N . VAL B 1 59 ? -8.773 1.355 -1.443 1 97.62 59 VAL B N 1
ATOM 1030 C CA . VAL B 1 59 ? -7.777 0.62 -2.223 1 97.62 59 VAL B CA 1
ATOM 1031 C C . VAL B 1 59 ? -8.453 -0.041 -3.424 1 97.62 59 VAL B C 1
ATOM 1033 O O . VAL B 1 59 ? -9.312 -0.91 -3.26 1 97.62 59 VAL B O 1
ATOM 1036 N N . THR B 1 60 ? -8.125 0.414 -4.59 1 97.44 60 THR B N 1
ATOM 1037 C CA . THR B 1 60 ? -8.625 -0.166 -5.832 1 97.44 60 THR B CA 1
ATOM 1038 C C . THR B 1 60 ? -7.594 -1.127 -6.426 1 97.44 60 THR B C 1
ATOM 1040 O O . THR B 1 60 ? -6.449 -0.744 -6.676 1 97.44 60 THR B O 1
ATOM 1043 N N . VAL B 1 61 ? -8.047 -2.309 -6.66 1 96.69 61 VAL B N 1
ATOM 1044 C CA . VAL B 1 61 ? -7.125 -3.348 -7.098 1 96.69 61 VAL B CA 1
ATOM 1045 C C . VAL B 1 61 ? -7.469 -3.779 -8.523 1 96.69 61 VAL B C 1
ATOM 1047 O O . VAL B 1 61 ? -8.625 -4.094 -8.82 1 96.69 61 VAL B O 1
ATOM 1050 N N . GLU B 1 62 ? -6.52 -3.682 -9.32 1 94.12 62 GLU B N 1
ATOM 1051 C CA . GLU B 1 62 ? -6.555 -4.25 -10.672 1 94.12 62 GLU B CA 1
ATOM 1052 C C . GLU B 1 62 ? -5.352 -5.152 -10.922 1 94.12 62 GLU B C 1
ATOM 1054 O O . GLU B 1 62 ? -4.398 -5.156 -10.141 1 94.12 62 GLU B O 1
ATOM 1059 N N . ARG B 1 63 ? -5.469 -5.871 -11.906 1 92.62 63 ARG B N 1
ATOM 1060 C CA . ARG B 1 63 ? -4.344 -6.758 -12.188 1 92.62 63 ARG B CA 1
ATOM 1061 C C . ARG B 1 63 ? -3.057 -5.965 -12.383 1 92.62 63 ARG B C 1
ATOM 1063 O O . ARG B 1 63 ? -2.973 -5.117 -13.281 1 92.62 63 ARG B O 1
ATOM 1070 N N . GLY B 1 64 ? -2.105 -6.211 -11.57 1 94.19 64 GLY B N 1
ATOM 1071 C CA . GLY B 1 64 ? -0.791 -5.594 -11.672 1 94.19 64 GLY B CA 1
ATOM 1072 C C . GLY B 1 64 ? -0.762 -4.16 -11.18 1 94.19 64 GLY B C 1
ATOM 1073 O O . GLY B 1 64 ? 0.225 -3.449 -11.383 1 94.19 64 GLY B O 1
ATOM 1074 N N . ARG B 1 65 ? -1.887 -3.77 -10.602 1 96.38 65 ARG B N 1
ATOM 1075 C CA . ARG B 1 65 ? -1.957 -2.363 -10.211 1 96.38 65 ARG B CA 1
ATOM 1076 C C . ARG B 1 65 ? -2.861 -2.172 -9 1 96.38 65 ARG B C 1
ATOM 1078 O O . ARG B 1 65 ? -3.938 -2.768 -8.922 1 96.38 65 ARG B O 1
ATOM 1085 N N . ILE B 1 66 ? -2.443 -1.355 -8.062 1 97.12 66 ILE B N 1
ATOM 1086 C CA . ILE B 1 66 ? -3.215 -0.958 -6.895 1 97.12 66 ILE B CA 1
ATOM 1087 C C . ILE B 1 66 ? -3.205 0.562 -6.758 1 97.12 66 ILE B C 1
ATOM 1089 O O . ILE B 1 66 ? -2.148 1.192 -6.84 1 97.12 66 ILE B O 1
ATOM 1093 N N . VAL B 1 67 ? -4.34 1.063 -6.562 1 97.62 67 VAL B N 1
ATOM 1094 C CA . VAL B 1 67 ? -4.453 2.5 -6.34 1 97.62 67 VAL B CA 1
ATOM 1095 C C . VAL B 1 67 ? -5.004 2.766 -4.941 1 97.62 67 VAL B C 1
ATOM 1097 O O . VAL B 1 67 ? -6.043 2.227 -4.562 1 97.62 67 VAL B O 1
ATOM 1100 N N . ILE B 1 68 ? -4.32 3.6 -4.203 1 97.75 68 ILE B N 1
ATOM 1101 C CA . ILE B 1 68 ? -4.727 3.969 -2.854 1 97.75 68 ILE B CA 1
ATOM 1102 C C . ILE B 1 68 ? -5.09 5.453 -2.811 1 97.75 68 ILE B C 1
ATOM 1104 O O . ILE B 1 68 ? -4.289 6.305 -3.205 1 97.75 68 ILE B O 1
ATOM 1108 N N . GLU B 1 69 ? -6.246 5.719 -2.334 1 96.88 69 GLU B N 1
ATOM 1109 C CA . GLU B 1 69 ? -6.715 7.102 -2.293 1 96.88 69 GLU B CA 1
ATOM 1110 C C . GLU B 1 69 ? -7.32 7.438 -0.935 1 96.88 69 GLU B C 1
ATOM 1112 O O . GLU B 1 69 ? -7.957 6.59 -0.306 1 96.88 69 GLU B O 1
ATOM 1117 N N . THR B 1 70 ? -7.07 8.656 -0.552 1 93.81 70 THR B N 1
ATOM 1118 C CA . THR B 1 70 ? -7.688 9.125 0.686 1 93.81 70 THR B CA 1
ATOM 1119 C C . THR B 1 70 ? -9.109 9.609 0.431 1 93.81 70 THR B C 1
ATOM 1121 O O . THR B 1 70 ? -9.438 10.047 -0.674 1 93.81 70 THR B O 1
ATOM 1124 N N . GLU B 1 71 ? -9.984 9.281 1.31 1 81 71 GLU B N 1
ATOM 1125 C CA . GLU B 1 71 ? -11.375 9.711 1.165 1 81 71 GLU B CA 1
ATOM 1126 C C . GLU B 1 71 ? -11.5 11.227 1.332 1 81 71 GLU B C 1
ATOM 1128 O O . GLU B 1 71 ? -12.492 11.82 0.904 1 81 71 GLU B O 1
ATOM 1133 N N . ILE B 1 72 ? -10.445 11.75 1.968 1 72.12 72 ILE B N 1
ATOM 1134 C CA . ILE B 1 72 ? -10.523 13.195 2.174 1 72.12 72 ILE B CA 1
ATOM 1135 C C . ILE B 1 72 ? -9.938 13.922 0.966 1 72.12 72 ILE B C 1
ATOM 1137 O O . ILE B 1 72 ? -8.867 13.547 0.468 1 72.12 72 ILE B O 1
ATOM 1141 N N . ASN B 1 73 ? -10.711 14.391 0.068 1 60.97 73 ASN B N 1
ATOM 1142 C CA . ASN B 1 73 ? -10.211 15.203 -1.033 1 60.97 73 ASN B CA 1
ATOM 1143 C C . ASN B 1 73 ? -9.172 16.219 -0.556 1 60.97 73 ASN B C 1
ATOM 1145 O O . ASN B 1 73 ? -9.469 17.062 0.283 1 60.97 73 ASN B O 1
ATOM 1149 N N . LEU B 1 74 ? -7.965 15.703 -0.435 1 53.19 74 LEU B N 1
ATOM 1150 C CA . LEU B 1 74 ? -6.953 16.703 -0.093 1 53.19 74 LEU B CA 1
ATOM 1151 C C . LEU B 1 74 ? -6.652 17.594 -1.286 1 53.19 74 LEU B C 1
ATOM 1153 O O . LEU B 1 74 ? -6.691 17.156 -2.434 1 53.19 74 LEU B O 1
#

Secondary structure (DSSP, 8-state):
-----------------EEEEEE-EE---TT-SSPPEEEEEESTHHHHTT--TT-EEEEEEETTEEEEEESS--/-----------------EEEEEE-EE---TT-SSPPEEEEEESTHHHHTT--TT-EEEEEEETTEEEEEESS--

Organism: Pectobacterium atrosepticum (strain SCRI 1043 / ATCC BAA-672) (NCBI:txid218491)

Nearest PDB structures (foldseek):
  1mvf-assembly2_D  TM=6.032E-01  e=4.908E-01  Escherichia coli
  7xi6-assembly1_A  TM=4.198E-01  e=4.316E-01  Saccharolobus solfataricus
  1mvf-assembly2_D  TM=6.032E-01  e=6.009E-01  Escherichia coli
  2mrn-assembly1_B  TM=5.884E-01  e=7.285E-01  Escherichia coli K-12
  2mru-assembly1_B  TM=6.047E-01  e=1.217E+00  Escherichia coli K-12

Solvent-accessible surface area (backbone atoms only — not comparable to full-atom values): 8541 Å² total; per-residue (Å²): 130,83,76,72,74,74,72,72,72,70,70,64,74,68,65,70,68,45,77,44,80,48,58,29,33,71,30,88,42,91,79,51,86,76,47,37,23,17,42,76,47,69,38,63,65,39,45,78,26,58,44,42,60,72,40,57,31,43,35,38,36,30,72,32,34,37,38,38,32,44,75,60,86,112,132,85,75,72,75,74,71,72,72,71,70,63,74,69,65,70,67,43,78,45,81,49,57,28,33,71,32,89,42,93,79,51,85,76,49,37,25,17,42,75,47,69,39,64,64,39,45,78,26,60,44,42,62,72,40,57,31,43,35,38,37,30,72,33,34,37,39,38,33,43,73,60,87,112

pLDDT: mean 81.31, std 19.88, range [32.06, 97.75]